Protein AF-A0A2J2H6R5-F1 (afdb_monomer)

Nearest PDB structures (foldseek):
  7n2w-assembly1_B  TM=3.524E-01  e=6.112E-02  Klebsiella pneumoniae subsp. pneumoniae MGH 78578
  4c0w-assembly1_A  TM=3.211E-01  e=6.893E-01  Pseudomonas putida
  6yef-assembly1_c  TM=4.154E-01  e=1.841E+00  Staphylococcus aureus subsp. aureus NCTC 8325
  4ese-assembly1_A-2  TM=3.054E-01  e=2.554E+00  Yersinia pestis CO92

Sequence (130 aa):
MLFGSWARGEAREDSDVDVLVLFDGLAGDLDVRARAYGIIRRYVDRDVTLITMRREDIHGRWTPLAINIAWDGVIICDRQGELRRFKEAVASFIERENLVRYRTRDGKYGWERADGKPLIRAVRDVRPDR

Solvent-accessible surface area (backbone atoms only — not comparable to full-atom values): 7898 Å² total; per-residue (Å²): 52,36,16,61,41,61,45,67,74,67,54,55,96,88,52,55,48,32,34,46,47,76,28,96,66,62,45,85,42,66,67,56,51,50,51,52,50,57,58,50,51,76,79,37,103,55,59,68,48,78,46,68,39,30,57,71,71,64,63,75,90,71,51,75,66,54,47,51,39,40,70,52,34,41,82,78,71,60,94,83,44,60,63,57,51,37,30,53,52,46,51,55,45,36,63,74,63,42,51,41,77,48,70,48,96,90,71,48,80,50,74,43,29,78,84,73,51,72,86,61,79,70,88,75,79,84,70,80,84,129

Mean predicted aligned error: 6.67 Å

Foldseek 3Di:
DWADCVLVVNDDPQDATEDEDEDQPPQPPPVVQVVVLVVVCVVDVHHYDYDYDYLVRLPDDDDQVLLRCLQSPDPPDDPPCSSVVSNVVSVVVCVVQVWDWDADPVGDIGIAGPVRDDPDPPPPDPPPDD

Structure (mmCIF, N/CA/C/O backbone):
data_AF-A0A2J2H6R5-F1
#
_entry.id   AF-A0A2J2H6R5-F1
#
loop_
_atom_site.group_PDB
_atom_site.id
_atom_site.type_symbol
_atom_site.label_atom_id
_atom_site.label_alt_id
_atom_site.label_comp_id
_atom_site.label_asym_id
_atom_site.label_entity_id
_atom_site.label_seq_id
_atom_site.pdbx_PDB_ins_code
_atom_site.Cartn_x
_atom_site.Cartn_y
_atom_site.Cartn_z
_atom_site.occupancy
_atom_site.B_iso_or_equiv
_atom_site.auth_seq_id
_atom_site.auth_comp_id
_atom_site.auth_asym_id
_atom_site.auth_atom_id
_atom_site.pdbx_PDB_model_num
ATOM 1 N N . MET A 1 1 ? 4.416 -5.286 -5.293 1.00 96.44 1 MET A N 1
ATOM 2 C CA . MET A 1 1 ? 3.220 -5.896 -4.669 1.00 96.44 1 MET A CA 1
ATOM 3 C C . MET A 1 1 ? 1.997 -5.212 -5.242 1.00 96.44 1 MET A C 1
ATOM 5 O O . MET A 1 1 ? 2.006 -3.991 -5.313 1.00 96.44 1 MET A O 1
ATOM 9 N N . LEU A 1 2 ? 1.004 -5.978 -5.680 1.00 97.88 2 LEU A N 1
ATOM 10 C CA . LEU A 1 2 ? -0.308 -5.445 -6.047 1.00 97.88 2 LEU A CA 1
ATOM 11 C C . LEU A 1 2 ? -1.115 -5.269 -4.761 1.00 97.88 2 LEU A C 1
ATOM 13 O O . LEU A 1 2 ? -1.110 -6.174 -3.931 1.00 97.88 2 LEU A O 1
ATOM 17 N N . PHE A 1 3 ? -1.788 -4.141 -4.580 1.00 97.12 3 PHE A N 1
ATOM 18 C CA . PHE A 1 3 ? -2.710 -3.942 -3.462 1.00 97.12 3 PHE A CA 1
ATOM 19 C C . PHE A 1 3 ? -4.014 -3.307 -3.961 1.00 97.12 3 PHE A C 1
ATOM 21 O O . PHE A 1 3 ? -4.305 -3.341 -5.155 1.00 97.12 3 PHE A O 1
ATOM 28 N N . GLY A 1 4 ? -4.841 -2.800 -3.049 1.00 95.56 4 GLY A N 1
ATOM 29 C CA . GLY A 1 4 ? -6.036 -2.057 -3.436 1.00 95.56 4 GLY A CA 1
ATOM 30 C C . GLY A 1 4 ? -7.190 -2.945 -3.892 1.00 95.56 4 GLY A C 1
ATOM 31 O O . GLY A 1 4 ? -7.294 -4.112 -3.508 1.00 95.56 4 GLY A O 1
ATOM 32 N N . SER A 1 5 ? -8.107 -2.364 -4.665 1.00 95.94 5 SER A N 1
ATOM 33 C CA . SER A 1 5 ? -9.360 -3.024 -5.060 1.00 95.94 5 SER A CA 1
ATOM 34 C C . SER A 1 5 ? -9.119 -4.275 -5.907 1.00 95.94 5 SER A C 1
ATOM 36 O O . SER A 1 5 ? -9.788 -5.283 -5.694 1.00 95.94 5 SER A O 1
ATOM 38 N N . TRP A 1 6 ? -8.117 -4.258 -6.789 1.00 96.62 6 TRP A N 1
ATOM 39 C CA . TRP A 1 6 ? -7.725 -5.416 -7.598 1.00 96.62 6 TRP A CA 1
ATOM 40 C C . TRP A 1 6 ? -7.236 -6.585 -6.749 1.00 96.62 6 TRP A C 1
ATOM 42 O O . TRP A 1 6 ? -7.680 -7.711 -6.952 1.00 96.62 6 TRP A O 1
ATOM 52 N N . ALA A 1 7 ? -6.380 -6.324 -5.756 1.00 96.94 7 ALA A N 1
ATOM 53 C CA . ALA A 1 7 ? -5.913 -7.365 -4.840 1.00 96.94 7 ALA A CA 1
ATOM 54 C C . ALA A 1 7 ? -7.051 -7.957 -3.988 1.00 96.94 7 ALA A C 1
ATOM 56 O O . ALA A 1 7 ? -7.005 -9.134 -3.641 1.00 96.94 7 ALA A O 1
ATOM 57 N N . ARG A 1 8 ? -8.084 -7.159 -3.679 1.00 95.81 8 ARG A N 1
ATOM 58 C CA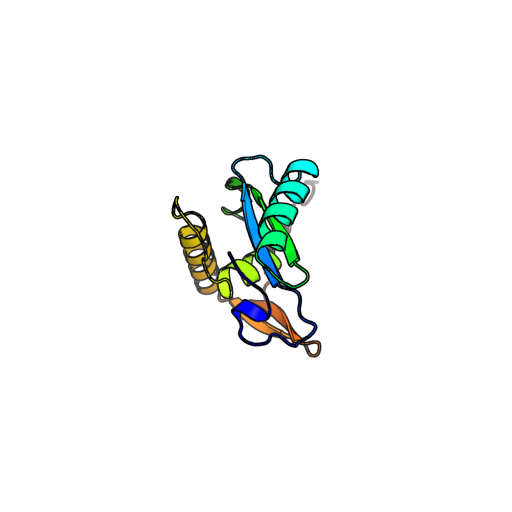 . ARG A 1 8 ? -9.268 -7.597 -2.921 1.00 95.81 8 ARG A CA 1
ATOM 59 C C . ARG A 1 8 ? -10.377 -8.229 -3.770 1.00 95.81 8 ARG A C 1
ATOM 61 O O . ARG A 1 8 ? -11.343 -8.722 -3.198 1.00 95.81 8 ARG A O 1
ATOM 68 N N . GLY A 1 9 ? -10.286 -8.190 -5.101 1.00 95.56 9 GLY A N 1
ATOM 69 C CA . GLY A 1 9 ? -11.381 -8.614 -5.985 1.00 95.56 9 GLY A CA 1
ATOM 70 C C . GLY A 1 9 ? -12.593 -7.667 -5.987 1.00 95.56 9 GLY A C 1
ATOM 71 O O . GLY A 1 9 ? -13.691 -8.072 -6.346 1.00 95.56 9 GLY A O 1
ATOM 72 N N . GLU A 1 10 ? -12.405 -6.408 -5.584 1.00 95.62 10 GLU A N 1
ATOM 73 C CA . GLU A 1 10 ? -13.448 -5.370 -5.505 1.00 95.62 10 GLU A CA 1
ATOM 74 C C . GLU A 1 10 ? -13.311 -4.307 -6.610 1.00 95.62 10 GLU A C 1
ATOM 76 O O . GLU A 1 10 ? -13.932 -3.244 -6.542 1.00 95.62 10 GLU A O 1
ATOM 81 N N . ALA A 1 11 ? -12.429 -4.536 -7.585 1.00 94.44 11 ALA A N 1
ATOM 82 C CA . ALA A 1 11 ? -12.167 -3.585 -8.657 1.00 94.44 11 ALA A CA 1
ATOM 83 C C . ALA A 1 11 ? -13.382 -3.420 -9.577 1.00 94.44 11 ALA A C 1
ATOM 85 O O . ALA A 1 11 ? -14.043 -4.385 -9.955 1.00 94.44 11 ALA A O 1
ATOM 86 N N . ARG A 1 12 ? -13.640 -2.171 -9.958 1.00 93.62 12 ARG A N 1
ATOM 87 C CA . ARG A 1 12 ? -14.608 -1.779 -10.986 1.00 93.62 12 ARG A CA 1
ATOM 88 C C . ARG A 1 12 ? -13.890 -1.465 -12.296 1.00 93.62 12 ARG A C 1
ATOM 90 O O . ARG A 1 12 ? -12.665 -1.352 -12.336 1.00 93.62 12 ARG A O 1
ATOM 97 N N . GLU A 1 13 ? -14.654 -1.264 -13.366 1.00 91.88 13 GLU A N 1
ATOM 98 C CA . GLU A 1 13 ? -14.103 -0.897 -14.676 1.00 91.88 13 GLU A CA 1
ATOM 99 C C . GLU A 1 13 ? -13.276 0.393 -14.654 1.00 91.88 13 GLU A C 1
ATOM 101 O O . GLU A 1 13 ? -12.308 0.483 -15.399 1.00 91.88 13 GLU A O 1
ATOM 106 N N . ASP A 1 14 ? -13.589 1.333 -13.766 1.00 92.75 14 ASP A N 1
ATOM 107 C CA . ASP A 1 14 ? -12.884 2.606 -13.580 1.00 92.75 14 ASP A CA 1
ATOM 108 C C . ASP A 1 14 ? -11.763 2.544 -12.527 1.00 92.75 14 ASP A C 1
ATOM 110 O O . ASP A 1 14 ? -11.198 3.570 -12.169 1.00 92.75 14 ASP A O 1
ATOM 114 N N . SER A 1 15 ? -11.457 1.366 -11.973 1.00 94.06 15 SER A N 1
ATOM 115 C CA . SER A 1 15 ? -10.469 1.249 -10.895 1.00 94.06 15 SER A CA 1
ATOM 116 C C . SER A 1 15 ? -9.028 1.231 -11.400 1.00 94.06 15 SER A C 1
ATOM 118 O O . SER A 1 15 ? -8.647 0.349 -12.182 1.00 94.06 15 SER A O 1
ATOM 120 N N . ASP A 1 16 ? -8.221 2.127 -10.835 1.00 96.62 16 ASP A N 1
ATOM 121 C CA . ASP A 1 16 ? -6.761 2.132 -10.932 1.00 96.62 16 ASP A CA 1
ATOM 122 C C . ASP A 1 16 ? -6.143 0.833 -10.405 1.00 96.62 16 ASP A C 1
ATOM 124 O O . ASP A 1 16 ? -6.688 0.154 -9.530 1.00 96.62 16 ASP A O 1
ATOM 128 N N . VAL A 1 17 ? -4.954 0.512 -10.910 1.00 97.06 17 VAL A N 1
ATOM 129 C CA . VAL A 1 17 ? -4.108 -0.574 -10.417 1.00 97.06 17 VAL A CA 1
ATOM 130 C C . VAL A 1 17 ? -3.113 -0.019 -9.398 1.00 97.06 17 VAL A C 1
ATOM 132 O O . VAL A 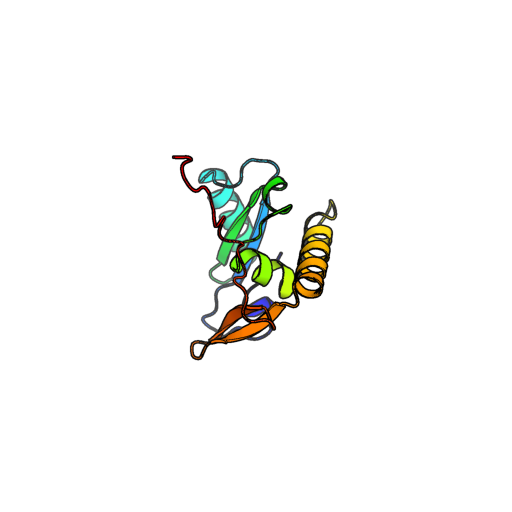1 17 ? -2.179 0.706 -9.740 1.00 97.06 17 VAL A O 1
ATOM 135 N N . ASP A 1 18 ? -3.294 -0.391 -8.136 1.00 97.50 18 ASP A N 1
ATOM 136 C CA . ASP A 1 18 ? -2.449 0.039 -7.023 1.00 97.50 18 ASP A CA 1
ATOM 137 C C . ASP A 1 18 ? -1.203 -0.851 -6.867 1.00 97.50 18 ASP A C 1
ATOM 139 O O . ASP A 1 18 ? -1.300 -2.056 -6.603 1.00 97.50 18 ASP A O 1
ATOM 143 N N . VAL A 1 19 ? -0.005 -0.270 -6.983 1.00 97.38 19 VAL A N 1
ATOM 144 C CA . VAL A 1 19 ? 1.264 -1.014 -6.921 1.00 97.38 19 VAL A CA 1
ATOM 145 C C . VAL A 1 19 ? 2.215 -0.413 -5.896 1.00 97.38 19 VAL A C 1
ATOM 147 O O . VAL A 1 19 ? 2.522 0.773 -5.937 1.00 97.38 19 VAL A O 1
ATOM 150 N N . LEU A 1 20 ? 2.733 -1.250 -4.992 1.00 95.62 20 LEU A N 1
ATOM 151 C CA . LEU A 1 20 ? 3.861 -0.921 -4.118 1.00 95.62 20 LEU A CA 1
ATOM 152 C C . LEU A 1 20 ? 5.168 -1.447 -4.726 1.00 95.62 20 LEU A C 1
ATOM 154 O O . LEU A 1 20 ? 5.286 -2.650 -5.001 1.00 95.62 20 LEU A O 1
ATOM 158 N N . VAL A 1 21 ? 6.166 -0.569 -4.851 1.00 94.38 21 VAL A N 1
ATOM 159 C CA . VAL A 1 21 ? 7.552 -0.906 -5.212 1.00 94.38 21 VAL A CA 1
ATOM 160 C C . VAL A 1 21 ? 8.499 -0.536 -4.070 1.00 94.38 21 VAL A C 1
ATOM 162 O O . VAL A 1 21 ? 8.424 0.562 -3.518 1.00 94.38 21 VAL A O 1
ATOM 165 N N . LEU A 1 22 ? 9.400 -1.459 -3.727 1.00 91.75 22 LEU A N 1
ATOM 166 C CA . LEU A 1 22 ? 10.459 -1.229 -2.746 1.00 91.75 22 LEU A CA 1
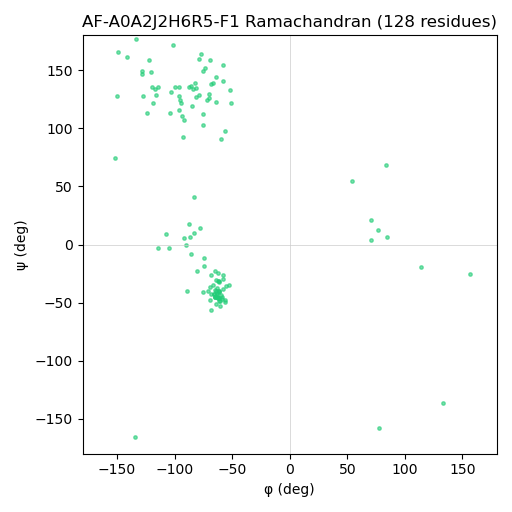ATOM 167 C C . LEU A 1 22 ? 11.760 -0.832 -3.441 1.00 91.75 22 LEU A C 1
ATOM 169 O O . LEU A 1 22 ? 12.163 -1.483 -4.405 1.00 91.75 22 LEU A O 1
ATOM 173 N N . PHE A 1 23 ? 12.434 0.185 -2.908 1.00 88.88 23 PHE A N 1
ATOM 174 C CA . PHE A 1 23 ? 13.755 0.625 -3.363 1.00 88.88 23 PHE A CA 1
ATOM 175 C C . PHE A 1 23 ? 14.795 0.538 -2.247 1.00 88.88 23 PHE A C 1
ATOM 177 O O . PHE A 1 23 ? 14.493 0.812 -1.090 1.00 88.88 23 PHE A O 1
ATOM 184 N N . ASP A 1 24 ? 16.052 0.277 -2.601 1.00 81.38 24 ASP A N 1
ATOM 185 C CA . ASP A 1 24 ? 17.165 0.123 -1.643 1.00 81.38 24 ASP A CA 1
ATOM 186 C C . ASP A 1 24 ? 17.707 1.462 -1.104 1.00 81.38 24 ASP A C 1
ATOM 188 O O . ASP A 1 24 ? 18.769 1.501 -0.499 1.00 81.38 24 ASP A O 1
ATOM 192 N N . GLY A 1 25 ? 16.969 2.560 -1.300 1.00 72.12 25 GLY A N 1
ATOM 193 C CA . GLY A 1 25 ? 17.302 3.885 -0.760 1.00 72.12 25 GLY A CA 1
ATOM 194 C C . GLY A 1 25 ? 16.683 5.051 -1.535 1.00 72.12 25 GLY A C 1
ATOM 195 O O . GLY A 1 25 ? 16.414 6.097 -0.961 1.00 72.12 25 GLY A O 1
ATOM 196 N N . LEU A 1 26 ? 16.373 4.858 -2.821 1.00 67.25 26 LEU A N 1
ATOM 197 C CA . LEU A 1 26 ? 15.895 5.9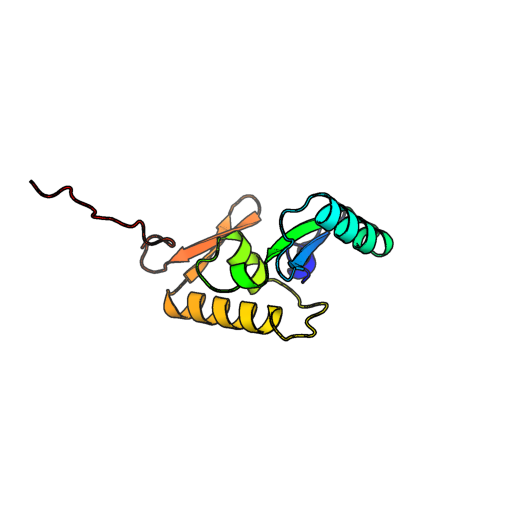20 -3.722 1.00 67.25 26 LEU A CA 1
ATOM 198 C C . LEU A 1 26 ? 14.369 6.145 -3.717 1.00 67.25 26 LEU A C 1
ATOM 200 O O . LEU A 1 26 ? 13.828 6.727 -4.658 1.00 67.25 26 LEU A O 1
ATOM 204 N N . ALA A 1 27 ? 13.633 5.678 -2.703 1.00 61.69 27 ALA A N 1
ATOM 205 C CA . ALA A 1 27 ? 12.203 5.988 -2.662 1.00 61.69 27 ALA A CA 1
ATOM 206 C C . ALA A 1 27 ? 12.012 7.469 -2.300 1.00 61.69 27 ALA A C 1
ATOM 208 O O . ALA A 1 27 ? 12.516 7.929 -1.279 1.00 61.69 27 ALA A O 1
ATOM 209 N N . GLY A 1 28 ? 11.298 8.205 -3.154 1.00 64.38 28 GLY A N 1
ATOM 210 C CA . GLY A 1 28 ? 11.096 9.654 -3.026 1.00 64.38 28 GLY A CA 1
ATOM 211 C C . GLY A 1 28 ? 11.745 10.474 -4.141 1.00 64.38 28 GLY A C 1
ATOM 212 O O . GLY A 1 28 ? 11.301 11.592 -4.389 1.00 64.38 28 GLY A O 1
ATOM 213 N N . ASP A 1 29 ? 12.714 9.905 -4.862 1.00 79.94 29 ASP A N 1
ATOM 214 C CA . ASP A 1 29 ? 13.268 10.512 -6.073 1.00 79.94 29 ASP A CA 1
ATOM 215 C C . ASP A 1 29 ? 12.223 10.476 -7.207 1.00 79.94 29 ASP A C 1
ATOM 217 O O . ASP A 1 29 ? 11.637 9.428 -7.517 1.00 79.94 29 ASP A O 1
ATOM 221 N N . LEU A 1 30 ? 11.947 11.645 -7.793 1.00 83.50 30 LEU A N 1
ATOM 222 C CA . LEU A 1 30 ? 10.914 11.810 -8.813 1.00 83.50 30 LEU A CA 1
ATOM 223 C C . LEU A 1 30 ? 11.236 11.027 -10.089 1.00 83.50 30 LEU A C 1
ATOM 225 O O . LEU A 1 30 ? 10.327 10.420 -10.659 1.00 83.50 30 LEU A O 1
ATOM 229 N N . ASP A 1 31 ? 12.501 10.989 -10.501 1.00 87.62 31 ASP A N 1
ATOM 230 C CA . ASP A 1 31 ? 12.938 10.319 -11.725 1.00 87.62 31 ASP A CA 1
ATOM 231 C C . ASP A 1 31 ? 12.849 8.804 -11.564 1.00 87.62 31 ASP A C 1
ATOM 233 O O . ASP A 1 31 ? 12.381 8.088 -12.455 1.00 87.62 31 ASP A O 1
ATOM 237 N N . VAL A 1 32 ? 13.221 8.302 -10.386 1.00 88.06 32 VAL A N 1
ATOM 238 C CA . VAL A 1 32 ? 13.091 6.880 -10.041 1.00 88.06 32 VAL A CA 1
ATOM 239 C C . VAL A 1 32 ? 11.625 6.463 -10.028 1.00 88.06 32 VAL A C 1
ATOM 241 O O . VAL A 1 32 ? 11.266 5.439 -10.621 1.00 88.06 32 VAL A O 1
ATOM 244 N N . ARG A 1 33 ? 10.757 7.276 -9.414 1.00 87.88 33 ARG A N 1
ATOM 245 C CA . ARG A 1 33 ? 9.311 7.031 -9.398 1.00 87.88 33 ARG A CA 1
ATOM 246 C C . ARG A 1 33 ? 8.721 7.065 -10.809 1.00 87.88 33 ARG A C 1
ATOM 248 O O . ARG A 1 33 ? 7.974 6.156 -11.165 1.00 87.88 33 ARG A O 1
ATOM 255 N N . ALA A 1 34 ? 9.082 8.058 -11.622 1.00 91.06 34 ALA A N 1
ATOM 256 C CA . ALA A 1 34 ? 8.614 8.196 -13.000 1.00 91.06 34 ALA A CA 1
ATOM 257 C C . ALA A 1 34 ? 9.070 7.024 -13.879 1.00 91.06 34 ALA A C 1
ATOM 259 O O . ALA A 1 34 ? 8.277 6.471 -14.642 1.00 91.06 34 ALA A O 1
ATOM 260 N N . ARG A 1 35 ? 10.322 6.578 -13.731 1.00 92.06 35 ARG A N 1
ATOM 261 C CA . ARG A 1 35 ? 10.852 5.420 -14.459 1.00 92.06 35 ARG A CA 1
ATOM 262 C C . ARG A 1 35 ? 10.139 4.129 -14.070 1.00 92.06 35 ARG A C 1
ATOM 264 O O . ARG A 1 35 ? 9.780 3.350 -14.951 1.00 92.06 35 ARG A O 1
ATOM 271 N N . ALA A 1 36 ? 9.921 3.898 -12.776 1.00 92.69 36 ALA A N 1
ATOM 272 C CA . ALA A 1 36 ? 9.192 2.726 -12.303 1.00 92.69 36 ALA A CA 1
ATOM 273 C C . ALA A 1 36 ? 7.745 2.720 -12.809 1.00 92.69 36 ALA A C 1
ATOM 275 O O . ALA A 1 36 ? 7.296 1.715 -13.359 1.00 92.69 36 ALA A O 1
ATOM 276 N N . TYR A 1 37 ? 7.057 3.861 -12.715 1.00 93.94 37 TYR A N 1
ATOM 277 C CA . TYR A 1 37 ? 5.722 4.040 -13.279 1.00 93.94 37 TYR A CA 1
ATOM 278 C C . TYR A 1 37 ? 5.702 3.736 -14.784 1.00 93.94 37 TYR A C 1
ATOM 280 O O . TYR A 1 37 ? 4.899 2.924 -15.242 1.00 93.94 37 TYR A O 1
ATOM 288 N N . GLY A 1 38 ? 6.632 4.319 -15.547 1.00 94.44 38 GLY A N 1
ATOM 289 C CA . GLY A 1 38 ? 6.719 4.137 -16.995 1.00 94.44 38 GLY A CA 1
ATOM 290 C C . GLY A 1 38 ? 6.994 2.693 -17.415 1.00 94.44 38 GLY A C 1
ATOM 291 O O . GLY A 1 38 ? 6.512 2.263 -18.459 1.00 94.44 38 GLY A O 1
ATOM 292 N N . ILE A 1 39 ? 7.729 1.919 -16.611 1.00 94.50 39 ILE A N 1
ATOM 293 C CA . ILE A 1 39 ? 7.911 0.480 -16.847 1.00 94.50 39 ILE A CA 1
ATOM 294 C C . ILE A 1 39 ? 6.599 -0.268 -16.605 1.00 94.50 39 ILE A C 1
ATOM 296 O O . ILE A 1 39 ? 6.209 -1.065 -17.450 1.00 94.50 39 ILE A O 1
ATOM 300 N N . ILE A 1 40 ? 5.909 -0.009 -15.492 1.00 94.62 40 ILE A N 1
ATOM 301 C CA . ILE A 1 40 ? 4.671 -0.718 -15.134 1.00 94.62 40 ILE A CA 1
ATOM 302 C C . ILE A 1 40 ? 3.562 -0.427 -16.153 1.00 94.62 40 ILE A C 1
ATOM 304 O O . ILE A 1 40 ? 2.928 -1.359 -16.644 1.00 94.62 40 ILE A O 1
ATOM 308 N N . ARG A 1 41 ? 3.371 0.840 -16.543 1.00 94.62 41 ARG A N 1
ATOM 309 C CA . ARG A 1 41 ? 2.307 1.253 -17.475 1.00 94.62 41 ARG A CA 1
ATOM 310 C C . ARG A 1 41 ? 2.431 0.619 -18.864 1.00 94.62 41 ARG A C 1
ATOM 312 O O . ARG A 1 41 ? 1.422 0.450 -19.534 1.00 94.62 41 ARG A O 1
ATOM 319 N N . ARG A 1 42 ? 3.633 0.201 -19.285 1.00 94.75 42 ARG A N 1
ATOM 320 C CA . ARG A 1 42 ? 3.827 -0.551 -20.545 1.00 94.75 42 ARG A CA 1
ATOM 321 C C . ARG A 1 42 ? 3.156 -1.925 -20.542 1.00 94.75 42 ARG A C 1
ATOM 323 O O . ARG A 1 42 ? 2.905 -2.461 -21.613 1.00 94.75 42 ARG A O 1
ATOM 330 N N . TYR A 1 43 ? 2.906 -2.492 -19.364 1.00 94.00 43 TYR A N 1
ATOM 331 C CA . TYR A 1 43 ? 2.332 -3.830 -19.197 1.00 94.00 43 TYR A CA 1
ATOM 332 C C . TYR A 1 43 ? 0.943 -3.812 -18.552 1.00 94.00 43 TYR A C 1
ATOM 334 O O . TYR A 1 43 ? 0.336 -4.866 -18.383 1.00 94.00 43 TYR A O 1
ATOM 342 N N . VAL A 1 44 ? 0.444 -2.637 -18.171 1.00 93.31 44 VAL A N 1
ATOM 343 C CA . VAL A 1 44 ? -0.846 -2.469 -17.500 1.00 93.31 44 VAL A CA 1
ATOM 344 C C . VAL A 1 44 ? -1.677 -1.498 -18.319 1.00 93.31 44 VAL A C 1
ATOM 346 O O . VAL A 1 44 ? -1.339 -0.320 -18.387 1.00 93.31 44 VAL A O 1
ATOM 349 N N . ASP A 1 45 ? -2.766 -1.974 -18.925 1.00 91.44 45 ASP A N 1
ATOM 350 C CA . ASP A 1 45 ? -3.659 -1.152 -19.755 1.00 91.44 45 ASP A CA 1
ATOM 351 C C . ASP A 1 45 ? -4.705 -0.365 -18.936 1.00 91.44 45 ASP A C 1
ATOM 353 O O . ASP A 1 45 ? -5.886 -0.306 -19.259 1.00 91.44 45 ASP A O 1
ATOM 357 N N . ARG A 1 46 ? -4.279 0.185 -17.798 1.00 93.44 46 ARG A N 1
ATOM 358 C CA . ARG A 1 46 ? -5.095 0.966 -16.859 1.00 93.44 46 ARG A CA 1
ATOM 359 C C . ARG A 1 46 ? -4.226 2.010 -16.176 1.00 93.44 46 ARG A C 1
ATOM 361 O O . ARG A 1 46 ? -2.996 1.910 -16.213 1.00 93.44 46 ARG A O 1
ATOM 368 N N . ASP A 1 47 ? -4.858 2.981 -15.534 1.00 94.25 47 ASP A N 1
ATOM 369 C CA . ASP A 1 47 ? -4.139 3.917 -14.679 1.00 94.25 47 ASP A CA 1
ATOM 370 C C . ASP A 1 47 ? -3.524 3.183 -13.484 1.00 94.25 47 ASP A C 1
ATOM 372 O O . ASP A 1 47 ? -4.051 2.186 -12.986 1.00 94.25 47 ASP A O 1
ATOM 376 N N . VAL A 1 48 ? -2.337 3.633 -13.084 1.00 95.81 48 VAL A N 1
ATOM 377 C CA . VAL A 1 48 ? -1.529 2.991 -12.047 1.00 95.81 48 VAL A CA 1
ATOM 378 C C . VAL A 1 48 ? -1.340 3.978 -10.910 1.00 95.81 48 VAL A C 1
ATOM 380 O O . VAL A 1 48 ? -0.737 5.033 -11.093 1.00 95.81 48 VAL A O 1
ATOM 383 N N . THR A 1 49 ? -1.765 3.613 -9.710 1.00 95.75 49 THR A N 1
ATOM 384 C CA . THR A 1 49 ? -1.373 4.343 -8.506 1.00 95.75 49 THR A CA 1
ATOM 385 C C . THR A 1 49 ? -0.110 3.692 -7.945 1.00 95.75 49 THR A C 1
ATOM 387 O O . THR A 1 49 ? -0.126 2.572 -7.435 1.00 95.75 49 THR A O 1
ATOM 390 N N . LEU A 1 50 ? 1.028 4.379 -8.090 1.00 95.00 50 LEU A N 1
ATOM 391 C CA . LEU A 1 50 ? 2.332 3.884 -7.645 1.00 95.00 50 LEU A CA 1
ATOM 392 C C . LEU A 1 50 ? 2.680 4.426 -6.256 1.00 95.00 50 LEU A C 1
ATOM 394 O O . LEU A 1 50 ? 2.943 5.617 -6.087 1.00 95.00 50 LEU A O 1
ATOM 398 N N . ILE A 1 51 ? 2.787 3.521 -5.289 1.00 92.75 51 ILE A N 1
ATOM 399 C CA . ILE A 1 51 ? 3.383 3.782 -3.981 1.00 92.75 51 ILE A CA 1
ATOM 400 C C . ILE A 1 51 ? 4.815 3.257 -3.977 1.00 92.75 51 ILE A C 1
ATOM 402 O O . ILE A 1 51 ? 5.110 2.151 -4.432 1.00 92.75 51 ILE A O 1
ATOM 406 N N . THR A 1 52 ? 5.724 4.058 -3.435 1.00 90.81 52 THR A N 1
ATOM 407 C CA . THR A 1 52 ? 7.132 3.695 -3.283 1.00 90.81 52 THR A CA 1
ATOM 408 C C . THR A 1 52 ? 7.505 3.727 -1.813 1.00 90.81 52 THR A C 1
ATOM 410 O O . THR A 1 52 ? 7.176 4.693 -1.127 1.00 90.81 52 THR A O 1
ATOM 413 N N . MET A 1 53 ? 8.225 2.716 -1.341 1.00 88.19 53 MET A N 1
ATOM 414 C CA . MET A 1 53 ? 8.810 2.702 0.003 1.00 88.19 53 MET A CA 1
ATOM 415 C C . MET A 1 53 ? 10.294 2.374 -0.090 1.00 88.19 53 MET A C 1
ATOM 417 O O . MET A 1 53 ? 10.715 1.636 -0.989 1.00 88.19 53 MET A O 1
ATOM 421 N N . ARG A 1 54 ? 11.102 2.903 0.832 1.00 86.75 54 ARG A N 1
ATOM 422 C CA . ARG A 1 54 ? 12.472 2.409 0.979 1.00 86.75 54 ARG A CA 1
ATOM 423 C C . ARG A 1 54 ? 12.422 1.060 1.681 1.00 86.75 54 ARG A C 1
ATOM 425 O O . ARG A 1 54 ? 11.540 0.818 2.505 1.00 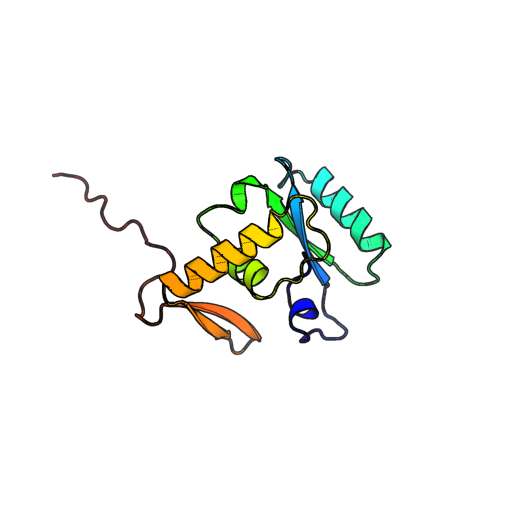86.75 54 ARG A O 1
ATOM 432 N N . ARG A 1 55 ? 13.381 0.186 1.379 1.00 85.25 55 ARG A N 1
ATOM 433 C CA . ARG A 1 55 ? 13.512 -1.115 2.046 1.00 85.25 55 ARG A CA 1
ATOM 434 C C . ARG A 1 55 ? 13.608 -0.946 3.565 1.00 85.25 55 ARG A C 1
ATOM 436 O O . ARG A 1 55 ? 13.040 -1.745 4.288 1.00 85.25 55 ARG A O 1
ATOM 443 N N . GLU A 1 56 ? 14.264 0.102 4.051 1.00 82.19 56 GLU A N 1
ATOM 444 C CA . GLU A 1 56 ? 14.350 0.398 5.488 1.00 82.19 56 GLU A CA 1
ATOM 445 C C . GLU A 1 56 ? 13.002 0.786 6.122 1.00 82.19 56 GLU A C 1
ATOM 447 O O . GLU A 1 56 ? 12.727 0.382 7.247 1.00 82.19 56 GLU A O 1
ATOM 452 N N . ASP A 1 57 ? 12.121 1.481 5.390 1.00 80.06 57 ASP A N 1
ATOM 453 C CA . ASP A 1 57 ? 10.824 1.952 5.906 1.00 80.06 57 ASP A CA 1
ATOM 454 C C . ASP A 1 57 ? 9.791 0.821 6.038 1.00 80.06 57 ASP A C 1
ATOM 456 O O . ASP A 1 57 ? 8.719 1.003 6.622 1.00 80.06 57 ASP A O 1
ATOM 460 N N . ILE A 1 58 ? 10.079 -0.351 5.465 1.00 80.88 58 ILE A N 1
ATOM 461 C CA . ILE A 1 58 ? 9.192 -1.511 5.558 1.00 80.88 58 ILE A CA 1
ATOM 462 C C . ILE A 1 58 ? 9.239 -2.159 6.949 1.00 80.88 58 ILE A C 1
ATOM 464 O O . ILE A 1 58 ? 8.309 -2.869 7.336 1.00 80.88 58 ILE A O 1
ATOM 468 N N . HIS A 1 59 ? 10.286 -1.866 7.723 1.00 73.31 59 HIS A N 1
ATOM 469 C CA . HIS A 1 59 ? 10.513 -2.373 9.070 1.00 73.31 59 HIS A CA 1
ATOM 470 C C . HIS A 1 59 ? 10.197 -1.259 10.087 1.00 73.31 59 HIS A C 1
ATOM 472 O O . HIS A 1 59 ? 10.904 -0.258 10.139 1.00 73.31 59 HIS A O 1
ATOM 478 N N . GLY A 1 60 ? 9.151 -1.395 10.918 1.00 69.44 60 GLY A N 1
ATOM 479 C CA . GLY A 1 60 ? 8.907 -0.461 12.035 1.00 69.44 60 GLY A CA 1
ATOM 480 C C . GLY A 1 60 ? 7.471 0.054 12.193 1.00 69.44 60 GLY A C 1
ATOM 481 O O . GLY A 1 60 ? 6.519 -0.722 12.178 1.00 69.44 60 GLY A O 1
ATOM 482 N N . ARG A 1 61 ? 7.314 1.368 12.447 1.00 71.62 61 ARG A N 1
ATOM 483 C CA . ARG A 1 61 ? 6.006 2.021 12.668 1.00 71.62 61 ARG A CA 1
ATOM 484 C C . ARG A 1 61 ? 5.270 2.195 11.342 1.00 71.62 61 ARG A C 1
ATOM 486 O O . ARG A 1 61 ? 5.550 3.125 10.590 1.00 71.62 61 ARG A O 1
ATOM 493 N N . TRP A 1 62 ? 4.294 1.335 11.091 1.00 85.31 62 TRP A N 1
ATOM 494 C CA . TRP A 1 62 ? 3.516 1.378 9.860 1.00 85.31 62 TRP A CA 1
ATOM 495 C C . TRP A 1 62 ? 2.383 2.398 9.912 1.00 85.31 62 TRP A C 1
ATOM 497 O O . TRP A 1 62 ? 1.659 2.523 10.901 1.00 85.31 62 TRP A O 1
ATOM 507 N N . THR A 1 63 ? 2.206 3.108 8.801 1.00 85.81 63 THR A N 1
ATOM 508 C CA . THR A 1 63 ? 1.004 3.906 8.564 1.00 85.81 63 THR A CA 1
ATOM 509 C C . THR A 1 63 ? -0.202 2.982 8.345 1.00 85.81 63 THR A C 1
ATOM 511 O O . THR A 1 63 ? -0.026 1.834 7.928 1.00 85.81 63 THR A O 1
ATOM 514 N N . PRO A 1 64 ? -1.444 3.465 8.536 1.00 87.00 64 PRO A N 1
ATOM 515 C CA . PRO A 1 64 ? -2.636 2.691 8.184 1.00 87.00 64 PRO A CA 1
ATOM 516 C C . PRO A 1 64 ? -2.625 2.182 6.734 1.00 87.00 64 PRO A C 1
ATOM 518 O O . PRO A 1 64 ? -3.061 1.065 6.466 1.00 87.00 64 PRO A O 1
ATOM 521 N N . LEU A 1 65 ? -2.067 2.965 5.801 1.00 90.31 65 LEU A N 1
ATOM 522 C CA . LEU A 1 65 ? -1.895 2.545 4.411 1.00 90.31 65 LEU A CA 1
ATOM 523 C C . LEU A 1 65 ? -0.920 1.368 4.287 1.00 90.31 65 LEU A C 1
ATOM 525 O O . LEU A 1 65 ? -1.236 0.404 3.600 1.00 90.31 65 LEU A O 1
ATOM 529 N N . ALA A 1 66 ? 0.230 1.410 4.965 1.00 91.88 66 ALA A N 1
ATOM 530 C CA . ALA A 1 66 ? 1.189 0.306 4.946 1.00 91.88 66 ALA A CA 1
ATOM 531 C C . ALA A 1 66 ? 0.580 -0.987 5.520 1.00 91.88 66 ALA A C 1
ATOM 533 O O . ALA A 1 66 ? 0.750 -2.050 4.926 1.00 91.88 66 ALA A O 1
ATOM 534 N N . ILE A 1 67 ? -0.203 -0.893 6.601 1.00 93.81 67 ILE A N 1
ATOM 535 C CA . ILE A 1 67 ? -0.937 -2.045 7.151 1.00 93.81 67 ILE A CA 1
ATOM 536 C C . ILE A 1 67 ? -1.929 -2.593 6.115 1.00 93.81 67 ILE A C 1
ATOM 538 O O . ILE A 1 67 ? -1.948 -3.796 5.869 1.00 93.81 67 ILE A O 1
ATOM 542 N N . ASN A 1 68 ? -2.706 -1.728 5.453 1.00 94.69 68 ASN A N 1
ATOM 543 C CA . ASN A 1 68 ? -3.630 -2.142 4.391 1.00 94.69 68 ASN A CA 1
ATOM 544 C C . ASN A 1 68 ? -2.909 -2.824 3.216 1.00 94.69 68 ASN A C 1
ATOM 546 O O . ASN A 1 68 ? -3.370 -3.861 2.741 1.00 94.69 68 ASN A O 1
ATOM 550 N N . ILE A 1 69 ? -1.774 -2.273 2.768 1.00 95.44 69 ILE A N 1
ATOM 551 C CA . ILE A 1 69 ? -0.965 -2.857 1.690 1.00 95.44 69 ILE A CA 1
ATOM 552 C C . ILE A 1 69 ? -0.466 -4.246 2.094 1.00 95.44 69 ILE A C 1
ATOM 554 O O . ILE A 1 69 ? -0.619 -5.191 1.328 1.00 95.44 69 ILE A O 1
ATOM 558 N N . ALA A 1 70 ? 0.104 -4.394 3.290 1.00 95.31 70 ALA A N 1
ATOM 559 C CA . ALA A 1 70 ? 0.582 -5.686 3.765 1.00 95.31 70 ALA A CA 1
ATOM 560 C C . ALA A 1 70 ? -0.550 -6.698 3.946 1.00 95.31 70 ALA A C 1
ATOM 562 O O . ALA A 1 70 ? -0.379 -7.863 3.598 1.00 95.31 70 ALA A O 1
ATOM 563 N N . TRP A 1 71 ? -1.703 -6.284 4.465 1.00 96.19 71 TRP A N 1
ATOM 564 C CA . TRP A 1 71 ? -2.816 -7.192 4.714 1.00 96.19 71 TRP A CA 1
ATOM 565 C C . TRP A 1 71 ? -3.427 -7.716 3.407 1.00 96.19 71 TRP A C 1
ATOM 567 O O . TRP A 1 71 ? -3.410 -8.923 3.161 1.00 96.19 71 TRP A O 1
ATOM 577 N N . ASP A 1 72 ? -3.864 -6.819 2.518 1.00 96.50 72 ASP A N 1
ATOM 578 C CA . ASP A 1 72 ? -4.538 -7.190 1.263 1.00 96.50 72 ASP A CA 1
ATOM 579 C C . ASP A 1 72 ? -3.569 -7.609 0.151 1.00 96.50 72 ASP A C 1
ATOM 581 O O . ASP A 1 72 ? -3.962 -8.262 -0.812 1.00 96.50 72 ASP A O 1
ATOM 585 N N . GLY A 1 73 ? -2.311 -7.174 0.227 1.00 97.06 73 GLY A N 1
ATOM 586 C CA . GLY A 1 73 ? -1.436 -7.151 -0.936 1.00 97.06 73 GLY A CA 1
ATOM 587 C C . GLY A 1 73 ? -1.040 -8.530 -1.454 1.00 97.06 73 GLY A C 1
ATOM 588 O O . GLY A 1 73 ? -0.648 -9.419 -0.6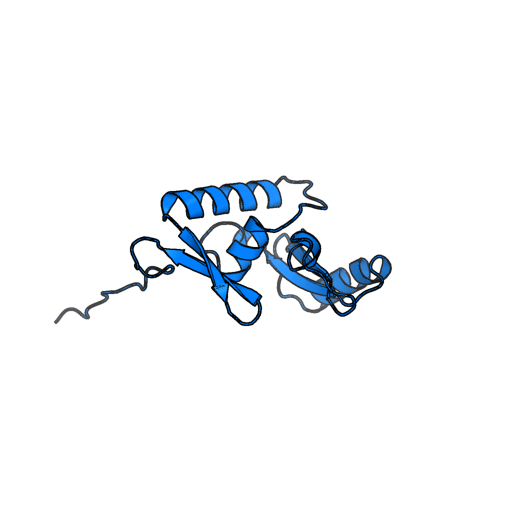95 1.00 97.06 73 GLY A O 1
ATOM 589 N N . VAL A 1 74 ? -1.051 -8.679 -2.774 1.00 98.12 74 VAL A N 1
ATOM 590 C CA . VAL A 1 74 ? -0.568 -9.859 -3.492 1.00 98.12 74 VAL A CA 1
ATOM 591 C C . VAL A 1 74 ? 0.881 -9.627 -3.924 1.00 98.12 74 VAL A C 1
ATOM 593 O O . VAL A 1 74 ? 1.225 -8.646 -4.598 1.00 98.12 74 VAL A O 1
ATOM 596 N N . ILE A 1 75 ? 1.771 -10.533 -3.518 1.00 97.69 75 ILE A N 1
ATOM 597 C CA . ILE A 1 75 ? 3.182 -10.480 -3.906 1.00 97.69 75 ILE A CA 1
ATOM 598 C C . ILE A 1 75 ? 3.311 -10.937 -5.361 1.00 97.69 75 ILE A C 1
ATOM 600 O O . ILE A 1 75 ? 3.114 -12.105 -5.666 1.00 97.69 75 ILE A O 1
ATOM 604 N N . ILE A 1 76 ? 3.676 -10.003 -6.241 1.00 96.69 76 ILE A N 1
ATOM 605 C CA . ILE A 1 76 ? 3.945 -10.277 -7.663 1.00 96.69 76 ILE A CA 1
ATOM 606 C C . ILE A 1 76 ? 5.416 -10.656 -7.890 1.00 96.69 76 ILE A C 1
ATOM 608 O O . ILE A 1 76 ? 5.725 -11.545 -8.671 1.00 96.69 76 ILE A O 1
ATOM 612 N N . CYS A 1 77 ? 6.339 -9.982 -7.199 1.00 95.31 77 CYS A N 1
ATOM 613 C CA . CYS A 1 77 ? 7.777 -10.230 -7.274 1.00 95.31 77 CYS A CA 1
ATOM 614 C C . CYS A 1 77 ? 8.409 -9.884 -5.924 1.00 95.31 77 CYS A C 1
ATOM 616 O O . CYS A 1 77 ? 8.173 -8.789 -5.415 1.00 95.31 77 CYS A O 1
ATOM 618 N N . ASP A 1 78 ? 9.184 -10.807 -5.353 1.00 95.38 78 ASP A N 1
ATOM 619 C CA . ASP A 1 78 ? 9.879 -10.624 -4.074 1.00 95.38 78 ASP A CA 1
ATOM 620 C C . ASP A 1 78 ? 11.161 -11.463 -4.021 1.00 95.38 78 ASP A C 1
ATOM 622 O O . ASP A 1 78 ? 11.228 -12.519 -3.395 1.00 95.38 78 ASP A O 1
ATOM 626 N N . ARG A 1 79 ? 12.190 -11.011 -4.738 1.00 92.81 79 ARG A N 1
ATOM 627 C CA . ARG A 1 79 ? 13.423 -11.786 -4.931 1.00 92.81 79 ARG A CA 1
ATOM 628 C C . ARG A 1 79 ? 14.253 -11.938 -3.651 1.00 92.81 79 ARG A C 1
ATOM 630 O O . ARG A 1 79 ? 15.004 -1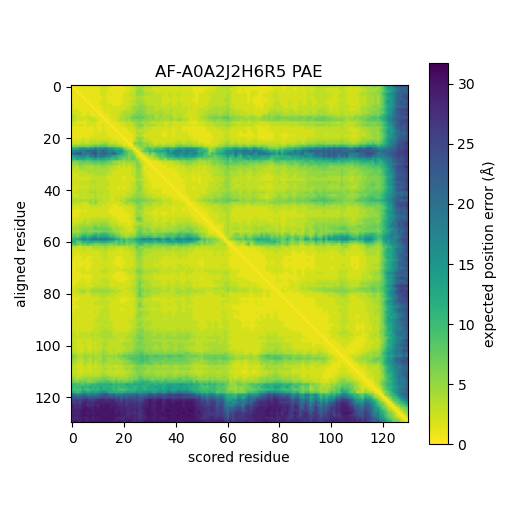2.898 -3.532 1.00 92.81 79 ARG A O 1
ATOM 637 N N . GLN A 1 80 ? 14.132 -11.003 -2.710 1.00 91.31 80 GLN A N 1
ATOM 638 C CA . GLN A 1 80 ? 14.878 -10.989 -1.447 1.00 91.31 80 GLN A CA 1
ATOM 639 C C . GLN A 1 80 ? 14.023 -11.394 -0.232 1.00 91.31 80 GLN A C 1
ATOM 641 O O . GLN A 1 80 ? 14.543 -11.485 0.883 1.00 91.31 80 GLN A O 1
ATOM 646 N N . GLY A 1 81 ? 12.723 -11.643 -0.417 1.00 94.19 81 GLY A N 1
ATOM 647 C CA . GLY A 1 81 ? 11.805 -12.002 0.667 1.00 94.19 81 GLY A CA 1
ATOM 648 C C . GLY A 1 81 ? 11.374 -10.826 1.554 1.00 94.19 81 GLY A C 1
ATOM 649 O O . GLY A 1 81 ? 10.842 -11.055 2.638 1.00 94.19 81 GLY A O 1
ATOM 650 N N . GLU A 1 82 ? 11.642 -9.580 1.153 1.00 93.00 82 GLU A N 1
ATOM 651 C CA . GLU A 1 82 ? 11.325 -8.385 1.950 1.00 93.00 82 GLU A CA 1
ATOM 652 C C . GLU A 1 82 ? 9.813 -8.172 2.054 1.00 93.00 82 GLU A C 1
ATOM 654 O O . GLU A 1 82 ? 9.297 -7.884 3.132 1.00 93.00 82 GLU A O 1
ATOM 659 N N . LEU A 1 83 ? 9.082 -8.359 0.950 1.00 95.44 83 LEU A N 1
ATOM 660 C CA . LEU A 1 83 ? 7.628 -8.194 0.946 1.00 95.44 83 LEU A CA 1
ATOM 661 C C . LEU A 1 83 ? 6.937 -9.291 1.756 1.00 95.44 83 LEU A C 1
ATOM 663 O O . LEU A 1 83 ? 5.949 -9.018 2.436 1.00 95.44 83 LEU A O 1
ATOM 667 N N . ARG A 1 84 ? 7.456 -10.521 1.711 1.00 96.06 84 ARG A N 1
ATOM 668 C CA . ARG A 1 84 ? 6.993 -11.621 2.561 1.00 96.06 84 ARG A CA 1
ATOM 669 C C . ARG A 1 84 ? 7.182 -11.289 4.039 1.00 96.06 84 ARG A C 1
ATOM 671 O O . ARG A 1 84 ? 6.201 -11.309 4.778 1.00 96.06 84 ARG A O 1
ATOM 678 N N . ARG A 1 85 ? 8.402 -10.909 4.441 1.00 93.75 85 ARG A N 1
ATOM 679 C CA . ARG A 1 85 ? 8.707 -10.516 5.829 1.00 93.75 85 ARG A CA 1
ATOM 680 C C . ARG A 1 85 ? 7.837 -9.355 6.298 1.00 93.75 85 ARG A C 1
ATOM 682 O O . ARG A 1 85 ? 7.369 -9.358 7.429 1.00 93.75 85 ARG A O 1
ATOM 689 N N . PHE A 1 86 ? 7.569 -8.389 5.424 1.00 93.62 86 PHE A N 1
ATOM 690 C CA . PHE A 1 86 ? 6.659 -7.287 5.716 1.00 93.62 86 PHE A CA 1
ATOM 691 C C . PHE A 1 86 ? 5.234 -7.751 6.020 1.00 93.62 86 PHE A C 1
ATOM 693 O O . PHE A 1 86 ? 4.673 -7.348 7.039 1.00 93.62 86 PHE A O 1
ATOM 700 N N . LYS A 1 87 ? 4.659 -8.627 5.183 1.00 95.25 87 LYS A N 1
ATOM 701 C CA . LYS A 1 87 ? 3.329 -9.198 5.446 1.00 95.25 87 LYS A CA 1
ATOM 702 C C . LYS A 1 87 ? 3.295 -9.944 6.782 1.00 95.25 87 LYS A C 1
ATOM 704 O O . LYS A 1 87 ? 2.372 -9.739 7.563 1.00 95.25 87 LYS A O 1
ATOM 709 N N . GLU A 1 88 ? 4.307 -10.765 7.057 1.00 95.12 88 GLU A N 1
ATOM 710 C CA . GLU A 1 88 ? 4.425 -11.545 8.299 1.00 95.12 88 GLU A CA 1
ATOM 711 C C . GLU A 1 88 ? 4.547 -10.644 9.539 1.00 95.12 88 GLU A C 1
ATOM 713 O O . GLU A 1 88 ? 3.876 -10.863 10.552 1.00 95.12 88 GLU A O 1
ATOM 718 N N . ALA A 1 89 ? 5.355 -9.587 9.449 1.00 92.94 89 ALA A N 1
ATOM 719 C CA . ALA A 1 89 ? 5.548 -8.632 10.532 1.00 92.94 89 ALA A CA 1
ATOM 720 C C . ALA A 1 89 ? 4.262 -7.843 10.832 1.00 92.94 89 ALA A C 1
ATOM 722 O O . ALA A 1 89 ? 3.904 -7.670 12.001 1.00 92.94 89 ALA A O 1
ATOM 723 N N . VAL A 1 90 ? 3.539 -7.405 9.793 1.00 93.06 90 VAL A N 1
ATOM 724 C CA . VAL A 1 90 ? 2.248 -6.721 9.952 1.00 93.06 90 VAL A CA 1
ATOM 725 C C . VAL A 1 90 ? 1.189 -7.657 10.529 1.00 93.06 90 VAL A C 1
ATOM 727 O O . VAL A 1 90 ? 0.477 -7.249 11.444 1.00 93.06 90 VAL A O 1
ATOM 730 N N . ALA A 1 91 ? 1.108 -8.907 10.063 1.00 94.31 91 ALA A N 1
ATOM 731 C CA . ALA A 1 91 ? 0.178 -9.895 10.615 1.00 94.31 91 ALA A CA 1
ATOM 732 C C . ALA A 1 91 ? 0.430 -10.114 12.116 1.00 94.31 91 ALA A C 1
ATOM 734 O O . ALA A 1 91 ? -0.485 -9.986 12.928 1.00 94.31 91 ALA A O 1
ATOM 735 N N . SER A 1 92 ? 1.698 -10.287 12.500 1.00 93.25 92 SER A N 1
ATOM 736 C CA . SER A 1 92 ? 2.101 -10.440 13.904 1.00 93.25 92 SER A CA 1
ATOM 737 C C . SER A 1 92 ? 1.757 -9.213 14.762 1.00 93.25 92 SER A C 1
ATOM 739 O O . SER A 1 92 ? 1.501 -9.325 15.960 1.00 93.25 92 SER A O 1
ATOM 741 N N . PHE A 1 93 ? 1.788 -8.008 14.187 1.00 91.00 93 PHE A N 1
ATOM 742 C CA . PHE A 1 93 ? 1.395 -6.776 14.877 1.00 91.00 93 PHE A CA 1
ATOM 743 C C . PHE A 1 93 ? -0.116 -6.635 15.028 1.00 91.00 93 PHE A C 1
ATOM 745 O O . PHE A 1 93 ? -0.565 -6.231 16.098 1.00 91.00 93 PHE A O 1
ATOM 752 N N . ILE A 1 94 ? -0.883 -6.991 13.996 1.00 92.25 94 ILE A N 1
ATOM 753 C CA . ILE A 1 94 ? -2.348 -7.032 14.050 1.00 92.25 94 ILE A CA 1
ATOM 754 C C . ILE A 1 94 ? -2.801 -7.952 15.183 1.00 92.25 94 ILE A C 1
ATOM 756 O O . ILE A 1 94 ? -3.608 -7.539 16.013 1.00 92.25 94 ILE A O 1
ATOM 760 N N . GLU A 1 95 ? -2.224 -9.150 15.267 1.00 93.81 95 GLU A N 1
ATOM 761 C CA . GLU A 1 95 ? -2.520 -10.113 16.330 1.00 93.81 95 GLU A CA 1
ATOM 762 C C . GLU A 1 95 ? -2.111 -9.581 17.708 1.00 93.81 95 GLU A C 1
ATOM 764 O O . GLU A 1 95 ? -2.927 -9.532 18.628 1.00 93.81 95 GLU A O 1
ATOM 769 N N . ARG A 1 96 ? -0.864 -9.113 17.852 1.00 91.50 96 ARG A N 1
ATOM 770 C CA . ARG A 1 96 ? -0.327 -8.635 19.136 1.00 91.50 96 ARG A CA 1
ATOM 771 C C . ARG A 1 96 ? -1.083 -7.431 19.697 1.00 91.50 96 ARG A C 1
ATOM 773 O O . ARG A 1 96 ? -1.273 -7.344 20.907 1.00 91.50 96 ARG A O 1
ATOM 780 N N . GLU A 1 97 ? -1.471 -6.481 18.849 1.00 90.06 97 GLU A N 1
ATOM 781 C CA . GLU A 1 97 ? -2.188 -5.275 19.284 1.00 90.06 97 GLU A CA 1
ATOM 782 C C . GLU A 1 97 ? -3.713 -5.437 19.281 1.00 90.06 97 GLU A C 1
ATOM 784 O O . GLU A 1 97 ? -4.413 -4.496 19.678 1.00 90.06 97 GLU A O 1
ATOM 789 N N . ASN A 1 98 ? -4.204 -6.619 18.886 1.00 93.06 98 ASN A N 1
ATOM 790 C CA . ASN A 1 98 ? -5.613 -6.969 18.736 1.00 93.06 98 ASN A CA 1
ATOM 791 C C . ASN A 1 98 ? -6.357 -5.975 17.830 1.00 93.06 98 ASN A C 1
ATOM 793 O O . ASN A 1 98 ? -7.333 -5.330 18.236 1.00 93.06 98 ASN A O 1
ATOM 797 N N . LEU A 1 99 ? -5.822 -5.785 16.620 1.00 93.06 99 LEU A N 1
ATOM 798 C CA . LEU A 1 99 ? -6.394 -4.866 15.646 1.00 93.06 99 LEU A CA 1
ATOM 799 C C . LEU A 1 99 ? -7.595 -5.497 14.950 1.00 93.06 99 LEU A C 1
ATOM 801 O O . LEU A 1 99 ? -7.512 -6.579 14.374 1.00 93.06 99 LEU A O 1
ATOM 805 N N . VAL A 1 100 ? -8.697 -4.763 14.948 1.00 94.25 100 VAL A N 1
ATOM 806 C CA . VAL A 1 100 ? -9.924 -5.096 14.242 1.00 94.25 100 VAL A CA 1
ATOM 807 C C . VAL A 1 100 ? -9.997 -4.237 12.994 1.00 94.25 100 VAL A C 1
ATOM 809 O O . VAL A 1 100 ? -9.783 -3.021 13.025 1.00 94.25 100 VAL A O 1
ATOM 812 N N . ARG A 1 101 ? -10.277 -4.887 11.869 1.00 94.50 101 ARG A N 1
ATOM 813 C CA . ARG A 1 101 ? -10.472 -4.213 10.593 1.00 94.50 101 ARG A CA 1
ATOM 814 C C . ARG A 1 101 ? -11.911 -3.726 10.488 1.00 94.50 101 ARG A C 1
ATOM 816 O O . ARG A 1 101 ? -12.835 -4.506 10.703 1.00 94.50 101 ARG A O 1
ATOM 823 N N . TYR A 1 102 ? -12.101 -2.481 10.068 1.00 93.56 102 TYR A N 1
ATOM 824 C CA . TYR A 1 102 ? -13.421 -1.944 9.739 1.00 93.56 102 TYR A CA 1
ATOM 825 C C . TYR A 1 102 ? -13.469 -1.425 8.302 1.00 93.56 102 TYR A C 1
ATOM 827 O O . TYR A 1 102 ? -12.445 -1.099 7.691 1.00 93.56 102 TYR A O 1
ATOM 835 N N . ARG A 1 103 ? -14.690 -1.332 7.768 1.00 94.06 103 ARG A N 1
ATOM 836 C CA . ARG A 1 103 ? -14.989 -0.739 6.463 1.00 94.06 103 ARG A CA 1
ATOM 837 C C . ARG A 1 103 ? -15.866 0.492 6.662 1.00 94.06 103 ARG A C 1
ATOM 839 O O . ARG A 1 103 ? -16.884 0.426 7.346 1.00 94.06 103 ARG A O 1
ATOM 846 N N . THR A 1 104 ? -15.471 1.617 6.085 1.00 91.88 104 THR A N 1
ATOM 847 C CA . THR A 1 104 ? -16.256 2.854 6.116 1.00 91.88 104 THR A CA 1
ATOM 848 C C . THR A 1 104 ? -17.422 2.783 5.126 1.00 91.88 104 THR A C 1
ATOM 850 O O . THR A 1 104 ? -17.436 1.959 4.209 1.00 91.88 104 THR A O 1
ATOM 853 N N . ARG A 1 105 ? -18.407 3.681 5.272 1.00 90.56 105 ARG A N 1
ATOM 854 C CA . ARG A 1 105 ? -19.564 3.755 4.357 1.00 90.56 105 ARG A CA 1
ATOM 855 C C . ARG A 1 105 ? -19.168 4.058 2.909 1.00 90.56 105 ARG A C 1
ATOM 857 O O . ARG A 1 105 ? -19.829 3.581 1.998 1.00 90.56 105 ARG A O 1
ATOM 864 N N . ASP A 1 106 ? -18.089 4.812 2.701 1.00 88.06 106 ASP A N 1
ATOM 865 C CA . ASP A 1 106 ? -17.513 5.104 1.381 1.00 88.06 106 ASP A CA 1
ATOM 866 C C . ASP A 1 106 ? -16.575 3.990 0.870 1.00 88.06 106 ASP A C 1
ATOM 868 O O . ASP A 1 106 ? -15.893 4.159 -0.137 1.00 88.06 106 ASP A O 1
ATOM 872 N N . GLY A 1 107 ? -16.541 2.835 1.544 1.00 87.38 107 GLY A N 1
ATOM 873 C CA . GLY A 1 107 ? -15.865 1.628 1.074 1.00 87.38 107 GLY A CA 1
ATOM 874 C C . GLY A 1 107 ? -14.367 1.552 1.372 1.00 87.38 107 GLY A C 1
ATOM 875 O O . GLY A 1 107 ? -13.724 0.605 0.918 1.00 87.38 107 GLY A O 1
ATOM 876 N N . LYS A 1 108 ? -13.811 2.496 2.139 1.00 88.94 108 LYS A N 1
ATOM 877 C CA . LYS A 1 108 ? -12.411 2.475 2.586 1.00 88.94 108 LYS A CA 1
ATOM 878 C C . LYS A 1 108 ? -12.229 1.514 3.757 1.00 88.94 108 LYS A C 1
ATOM 880 O O . LYS A 1 108 ? -13.174 1.186 4.470 1.00 88.94 108 LYS A O 1
ATOM 885 N N . TYR A 1 109 ? -10.988 1.091 3.971 1.00 92.88 109 TYR A N 1
ATOM 886 C CA . TYR A 1 109 ? -10.620 0.186 5.054 1.00 92.88 109 TYR A CA 1
ATOM 887 C C . TYR A 1 109 ? -9.717 0.871 6.068 1.00 92.88 109 TYR A C 1
ATOM 889 O O . TYR A 1 109 ? -8.745 1.539 5.701 1.00 92.88 109 TYR A O 1
ATOM 897 N N . GLY A 1 110 ? -10.028 0.654 7.339 1.00 92.38 110 GLY A N 1
ATOM 898 C CA . GLY A 1 110 ? -9.236 1.118 8.464 1.00 92.38 110 GLY A CA 1
ATOM 899 C C . GLY A 1 110 ? -9.034 0.025 9.503 1.00 92.38 110 GLY A C 1
ATOM 900 O O . GLY A 1 110 ? -9.547 -1.089 9.382 1.00 92.38 110 GLY A O 1
ATOM 901 N N . TRP A 1 111 ? -8.262 0.381 10.521 1.00 92.12 111 TRP A N 1
ATOM 902 C CA . TRP A 1 111 ? -7.940 -0.475 11.651 1.00 92.12 111 TRP A CA 1
ATOM 903 C C . TRP A 1 111 ? -8.244 0.276 12.939 1.00 92.12 111 TRP A C 1
ATOM 905 O O . TRP A 1 111 ? -8.079 1.495 13.011 1.00 92.12 111 TRP A O 1
ATOM 915 N N . GLU A 1 112 ? -8.673 -0.450 13.953 1.00 91.56 112 GLU A N 1
ATOM 916 C CA . GLU A 1 112 ? -8.837 0.044 15.314 1.00 91.56 112 GLU A CA 1
ATOM 917 C C . GLU A 1 112 ? -8.412 -1.042 16.295 1.00 91.56 112 GLU A C 1
ATOM 919 O O . GLU A 1 112 ? -8.314 -2.209 15.926 1.00 91.56 112 GLU A O 1
ATOM 924 N N . ARG A 1 113 ? -8.121 -0.680 17.542 1.00 91.12 113 ARG A N 1
ATOM 925 C CA . ARG A 1 113 ? -7.862 -1.688 18.570 1.00 91.12 113 ARG A CA 1
ATOM 926 C C . ARG A 1 113 ? -9.183 -2.126 19.172 1.00 91.12 113 ARG A C 1
ATOM 928 O O . ARG A 1 113 ? -9.998 -1.273 19.518 1.00 91.12 113 ARG A O 1
ATOM 935 N N . ALA A 1 114 ? -9.358 -3.428 19.379 1.00 90.81 114 ALA A N 1
ATOM 936 C CA . ALA A 1 114 ? -10.555 -3.954 20.035 1.00 90.81 114 ALA A CA 1
ATOM 937 C C . ALA A 1 114 ? -10.773 -3.369 21.446 1.00 90.81 114 ALA A C 1
ATOM 939 O O . ALA A 1 114 ? -11.899 -3.297 21.925 1.00 90.81 114 ALA A O 1
ATOM 940 N N . ASP A 1 115 ? -9.695 -2.944 22.116 1.00 89.50 115 ASP A N 1
ATOM 941 C CA . ASP A 1 115 ? -9.728 -2.334 23.449 1.00 89.50 115 ASP A CA 1
ATOM 942 C C . ASP A 1 115 ? -9.968 -0.810 23.434 1.00 89.50 115 ASP A C 1
ATOM 944 O O . ASP A 1 115 ? -9.866 -0.158 24.474 1.00 89.50 115 ASP A O 1
ATOM 948 N N . GLY A 1 116 ? -10.252 -0.226 22.264 1.00 84.06 116 GLY A N 1
ATOM 949 C CA . GLY A 1 116 ? -10.510 1.204 22.087 1.00 84.06 116 GLY A CA 1
ATOM 950 C C . GLY A 1 116 ? -9.282 2.104 22.257 1.00 84.06 116 GLY A C 1
ATOM 951 O O . GLY A 1 116 ? -9.408 3.330 22.199 1.00 84.06 116 GLY A O 1
ATOM 952 N N . LYS A 1 117 ? -8.080 1.545 22.468 1.00 81.44 117 LYS A N 1
ATOM 953 C CA . LYS A 1 117 ? -6.861 2.354 22.579 1.00 81.44 117 LYS A CA 1
ATOM 954 C C . LYS A 1 117 ? -6.433 2.898 21.207 1.00 81.44 117 LYS A C 1
ATOM 956 O O . LYS A 1 117 ? -6.652 2.253 20.181 1.00 81.44 117 LYS A O 1
ATOM 961 N N . PRO A 1 118 ? -5.743 4.052 21.162 1.00 75.94 118 PRO A N 1
ATOM 962 C CA . PRO A 1 118 ? -5.181 4.572 19.919 1.00 75.94 118 PRO A CA 1
ATOM 963 C C . PRO A 1 118 ? -4.211 3.585 19.247 1.00 75.94 118 PRO A C 1
ATOM 965 O O . PRO A 1 118 ? -3.389 2.958 19.920 1.00 75.94 118 PRO A O 1
ATOM 968 N N . LEU A 1 119 ? -4.271 3.500 17.913 1.00 69.75 119 LEU A N 1
ATOM 969 C CA . LEU A 1 119 ? -3.339 2.722 17.077 1.00 69.75 119 LEU A CA 1
ATOM 970 C C . LEU A 1 119 ? -1.891 3.207 17.202 1.00 69.75 119 LEU A C 1
ATOM 972 O O . LEU A 1 119 ? -0.947 2.422 17.232 1.00 69.75 119 LEU A O 1
ATOM 976 N N . ILE A 1 120 ? -1.719 4.525 17.264 1.00 60.34 120 ILE A N 1
ATOM 977 C CA . ILE A 1 120 ? -0.437 5.165 17.520 1.00 60.34 120 ILE A CA 1
ATOM 978 C C . ILE A 1 120 ? -0.411 5.419 19.019 1.00 60.34 120 ILE A C 1
ATOM 980 O O . ILE A 1 120 ? -1.271 6.144 19.523 1.00 60.34 120 ILE A O 1
ATOM 984 N N . ARG A 1 121 ? 0.580 4.875 19.739 1.00 46.72 121 ARG A N 1
ATOM 985 C CA . ARG A 1 121 ? 0.948 5.456 21.035 1.00 46.72 121 ARG A CA 1
ATOM 986 C C . ARG A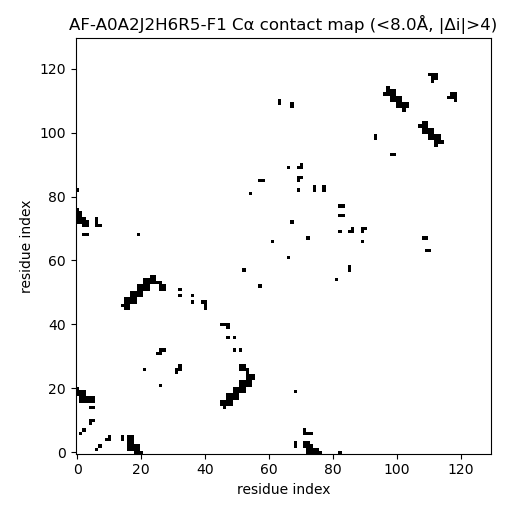 1 121 ? 1.284 6.916 20.752 1.00 46.72 121 ARG A C 1
ATOM 988 O O . ARG A 1 121 ? 2.389 7.216 20.303 1.00 46.72 121 ARG A O 1
ATOM 995 N N . ALA A 1 122 ? 0.334 7.822 20.971 1.00 32.28 122 ALA A N 1
ATOM 996 C CA . ALA A 1 122 ? 0.695 9.191 21.261 1.00 32.28 122 ALA A CA 1
ATOM 997 C C . ALA A 1 122 ? 1.713 9.072 22.393 1.00 32.28 122 ALA A C 1
ATOM 999 O O . ALA A 1 122 ? 1.429 8.433 23.409 1.00 32.28 122 ALA A O 1
ATOM 1000 N N . VAL A 1 123 ? 2.918 9.588 22.180 1.00 31.55 123 VAL A N 1
ATOM 1001 C CA . VAL A 1 123 ? 3.823 9.876 23.284 1.00 31.55 123 VAL A CA 1
ATOM 1002 C C . VAL A 1 123 ? 3.055 10.874 24.149 1.00 31.55 123 VAL A C 1
ATOM 1004 O O . VAL A 1 123 ? 3.030 12.065 23.859 1.00 31.55 123 VAL A O 1
ATOM 1007 N N . ARG A 1 124 ? 2.290 10.373 25.118 1.00 30.69 124 ARG A N 1
ATOM 1008 C CA . ARG A 1 124 ? 1.770 11.182 26.209 1.00 30.69 124 ARG A CA 1
ATOM 1009 C C . ARG A 1 124 ? 2.841 11.169 27.288 1.00 30.69 124 ARG A C 1
ATOM 1011 O O . ARG A 1 124 ? 3.394 10.115 27.586 1.00 30.69 124 ARG A O 1
ATOM 1018 N N . ASP A 1 125 ? 3.076 12.362 27.817 1.00 32.09 125 ASP A N 1
ATOM 1019 C CA . ASP A 1 125 ? 3.932 12.703 28.951 1.00 32.09 125 ASP A CA 1
ATOM 1020 C C . ASP A 1 125 ? 5.429 12.887 28.664 1.00 32.09 125 ASP A C 1
ATOM 1022 O O . ASP A 1 125 ? 6.284 12.192 29.198 1.00 32.09 125 ASP A O 1
ATOM 1026 N N . VAL A 1 126 ? 5.758 13.958 27.932 1.00 34.06 126 VAL A N 1
ATOM 1027 C CA . VAL A 1 126 ? 6.778 14.879 28.458 1.00 34.06 126 VAL A CA 1
ATOM 1028 C C . VAL A 1 126 ? 6.012 15.961 29.213 1.00 34.06 126 VAL A C 1
ATOM 1030 O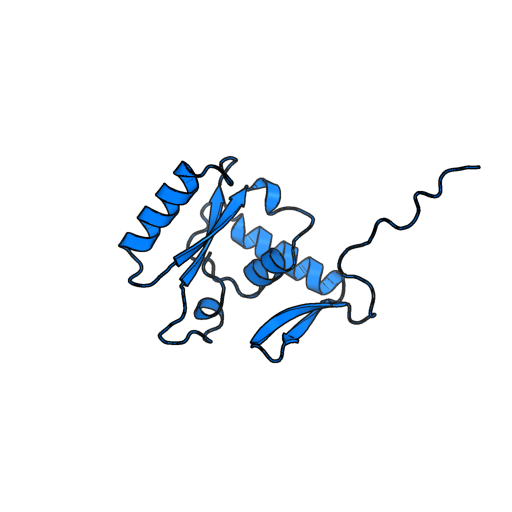 O . VAL A 1 126 ? 5.526 16.925 28.621 1.00 34.06 126 VAL A O 1
ATOM 1033 N N . ARG A 1 127 ? 5.833 15.767 30.522 1.00 31.17 127 ARG A N 1
ATOM 1034 C CA . ARG A 1 127 ? 5.596 16.910 31.406 1.00 31.17 127 ARG A CA 1
ATOM 1035 C C . ARG A 1 127 ? 6.922 17.674 31.465 1.00 31.17 127 ARG A C 1
ATOM 1037 O O . ARG A 1 127 ? 7.938 17.022 31.693 1.00 31.17 127 ARG A O 1
ATOM 1044 N N . PRO A 1 128 ? 6.965 18.996 31.242 1.00 35.31 128 PRO A N 1
ATOM 1045 C CA . PRO A 1 128 ? 8.133 19.752 31.655 1.00 35.31 128 PRO A CA 1
ATOM 1046 C C . PRO A 1 128 ? 8.205 19.654 33.181 1.00 35.31 128 PRO A C 1
ATOM 1048 O O . PRO A 1 128 ? 7.221 19.959 33.865 1.00 35.31 128 PRO A O 1
ATOM 1051 N N . ASP A 1 129 ? 9.331 19.159 33.689 1.00 45.44 129 ASP A N 1
ATOM 1052 C CA . ASP A 1 129 ? 9.644 19.232 35.111 1.00 45.44 129 ASP A CA 1
ATOM 1053 C C . ASP A 1 129 ? 9.494 20.687 35.578 1.00 45.44 129 ASP A C 1
ATOM 1055 O O . ASP A 1 129 ? 9.915 21.626 34.893 1.00 45.44 129 ASP A O 1
ATOM 1059 N N . ARG A 1 130 ? 8.812 20.853 36.712 1.00 40.94 130 ARG A N 1
ATOM 1060 C CA . ARG A 1 130 ? 8.795 22.094 37.488 1.00 40.94 130 ARG A CA 1
ATOM 1061 C C . ARG A 1 130 ? 10.013 22.140 38.391 1.00 40.94 130 ARG A C 1
ATOM 1063 O O . ARG A 1 130 ? 10.345 21.069 38.944 1.00 40.94 130 ARG A O 1
#

pLDDT: mean 86.21, std 16.39, range [30.69, 98.12]

Radius of gyration: 16.98 Å; Cα contacts (8 Å, |Δi|>4): 159; chains: 1; bounding box: 37×34×58 Å

Secondary structure (DSSP, 8-state):
-EEHHHHHT---TT--EEEEEEESS-TT-HHHHHHHHHHHHTT-SS-EEEEEEETGGGSSS--HHHHHHHHH-B-S--TTSHHHHHHHHHHHHHHHHTEEEEE-TTS-EEEEETT---SS------PPP-